Protein AF-A0A3B0WVP6-F1 (afdb_monomer_lite)

Organism: NCBI:txid652676

Foldseek 3Di:
DDDDDPVVVVVVVVVVVVVVVVVVVPFDKDKDKDFPLVQLVVQLVPADDQDDLPPCDPDPVSNVVNVVSVVSRVVSNVVSCVVRVDTDMDIDIDGRD

Sequence (97 aa):
MKNLPLISTITCILLTFIATNLAHAASPSSLKIKDTNTEYVKCMRASPVLDAINRCNTDMACQQATIQRYLEKESYELNCLKKFEGEKLVYTYTQKT

pLDDT: mean 76.21, std 17.95, range [43.44, 97.44]

Structure (mmCIF, N/CA/C/O backbone):
data_AF-A0A3B0WVP6-F1
#
_entry.id   AF-A0A3B0WVP6-F1
#
loop_
_atom_site.group_PDB
_atom_site.id
_atom_site.type_symbol
_atom_site.label_atom_id
_atom_site.label_alt_id
_atom_site.label_comp_id
_atom_site.label_asym_id
_atom_site.label_entity_id
_atom_site.label_seq_id
_atom_site.pdbx_PDB_ins_code
_atom_site.Cartn_x
_atom_site.Cartn_y
_atom_site.Cartn_z
_atom_site.occupancy
_atom_site.B_iso_or_equiv
_atom_site.auth_seq_id
_atom_site.auth_comp_id
_atom_site.auth_asym_id
_atom_site.auth_atom_id
_atom_site.pdbx_PDB_model_num
ATOM 1 N N . MET A 1 1 ? 11.292 -37.560 69.490 1.00 43.44 1 MET A N 1
ATOM 2 C CA . MET A 1 1 ? 11.672 -37.279 68.089 1.00 43.44 1 MET A CA 1
ATOM 3 C C . MET A 1 1 ? 10.755 -36.179 67.590 1.00 43.44 1 MET A C 1
ATOM 5 O O . MET A 1 1 ? 9.546 -36.292 67.736 1.00 43.44 1 MET A O 1
ATOM 9 N N . LYS A 1 2 ? 11.360 -35.055 67.210 1.00 46.94 2 LYS A N 1
ATOM 10 C CA . LYS A 1 2 ? 10.733 -33.756 66.949 1.00 46.94 2 LYS A CA 1
ATOM 11 C C . LYS A 1 2 ? 10.380 -33.613 65.462 1.00 46.94 2 LYS A C 1
ATOM 13 O O . LYS A 1 2 ? 11.128 -34.094 64.621 1.00 46.94 2 LYS A O 1
ATOM 18 N 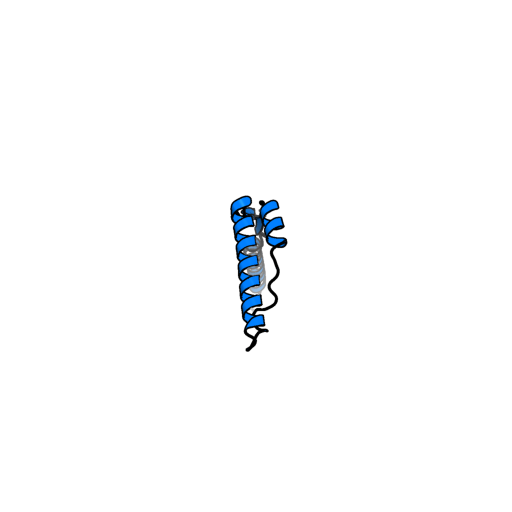N . ASN A 1 3 ? 9.331 -32.826 65.219 1.00 47.81 3 ASN A N 1
ATOM 19 C CA . ASN A 1 3 ? 9.046 -32.030 64.018 1.00 47.81 3 ASN A CA 1
ATOM 20 C C . ASN A 1 3 ? 8.579 -32.770 62.760 1.00 47.81 3 ASN A C 1
ATOM 22 O O . ASN A 1 3 ? 9.398 -33.086 61.912 1.00 47.81 3 ASN A O 1
ATOM 26 N N . LEU A 1 4 ? 7.262 -32.885 62.554 1.00 47.91 4 LEU A N 1
ATOM 27 C CA . LEU A 1 4 ? 6.702 -32.966 61.196 1.00 47.91 4 LEU A CA 1
ATOM 28 C C . LEU A 1 4 ? 5.214 -32.524 61.141 1.00 47.91 4 LEU A C 1
ATOM 30 O O . LEU A 1 4 ? 4.324 -33.354 60.996 1.00 47.91 4 LEU A O 1
ATOM 34 N N . PRO A 1 5 ? 4.911 -31.215 61.285 1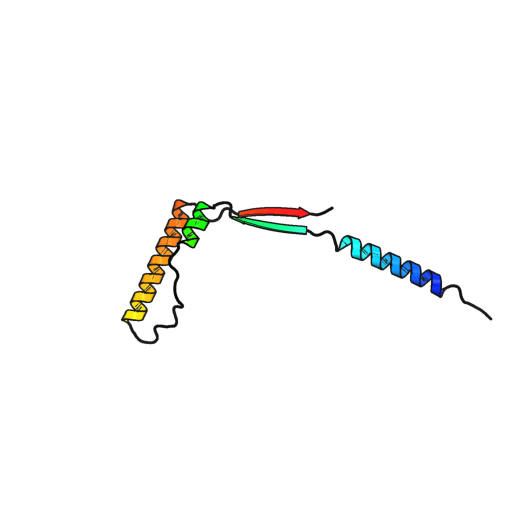.00 50.59 5 PRO A N 1
ATOM 35 C CA . PRO A 1 5 ? 3.735 -30.676 60.585 1.00 50.59 5 PRO A CA 1
ATOM 36 C C . PRO A 1 5 ? 4.004 -29.345 59.857 1.00 50.59 5 PRO A C 1
ATOM 38 O O . PRO A 1 5 ? 3.073 -28.698 59.393 1.00 50.59 5 PRO A O 1
ATOM 41 N N . LEU A 1 6 ? 5.266 -28.909 59.751 1.00 49.78 6 LEU A N 1
ATOM 42 C CA . LEU A 1 6 ? 5.605 -27.587 59.201 1.00 49.78 6 LEU A CA 1
ATOM 43 C C . LEU A 1 6 ? 5.683 -27.558 57.660 1.00 49.78 6 LEU A C 1
ATOM 45 O O . LEU A 1 6 ? 5.481 -26.519 57.047 1.00 49.78 6 LEU A O 1
ATOM 49 N N . ILE A 1 7 ? 5.962 -28.694 57.015 1.00 52.75 7 ILE A N 1
ATOM 50 C CA . ILE A 1 7 ? 6.189 -28.756 55.556 1.00 52.75 7 ILE A CA 1
ATOM 51 C C . ILE A 1 7 ? 4.860 -28.687 54.779 1.00 52.75 7 ILE A C 1
ATOM 53 O O . ILE A 1 7 ? 4.811 -28.151 53.672 1.00 52.75 7 ILE A O 1
ATOM 57 N N . SER A 1 8 ? 3.768 -29.175 55.378 1.00 49.50 8 SER A N 1
ATOM 58 C CA . SER A 1 8 ? 2.462 -29.275 54.714 1.00 49.50 8 SER A CA 1
ATOM 59 C C . SER A 1 8 ? 1.683 -27.954 54.678 1.00 49.50 8 SER A C 1
ATOM 61 O O . SER A 1 8 ? 0.841 -27.763 53.806 1.00 49.50 8 SER A O 1
ATOM 63 N N . THR A 1 9 ? 1.953 -27.026 55.600 1.00 50.94 9 THR A N 1
ATOM 64 C CA . THR A 1 9 ? 1.324 -25.695 55.619 1.00 50.94 9 THR A CA 1
ATOM 65 C C . THR A 1 9 ? 2.031 -24.705 54.692 1.00 50.94 9 THR A C 1
ATOM 67 O O . THR A 1 9 ? 1.367 -23.895 54.050 1.00 50.94 9 THR A O 1
ATOM 70 N N . ILE A 1 10 ? 3.357 -24.809 54.538 1.00 53.22 10 ILE A N 1
ATOM 71 C CA . ILE A 1 10 ? 4.142 -23.935 53.646 1.00 53.22 10 ILE A CA 1
ATOM 72 C C . ILE A 1 10 ? 3.800 -24.194 52.169 1.00 53.22 10 ILE A C 1
ATOM 74 O O . ILE A 1 10 ? 3.694 -23.253 51.384 1.00 53.22 10 ILE A O 1
ATOM 78 N N . THR A 1 11 ? 3.555 -25.452 51.792 1.00 53.41 11 THR A N 1
ATOM 79 C CA . THR A 1 11 ? 3.166 -25.832 50.420 1.00 53.41 11 THR A CA 1
ATOM 80 C C . TH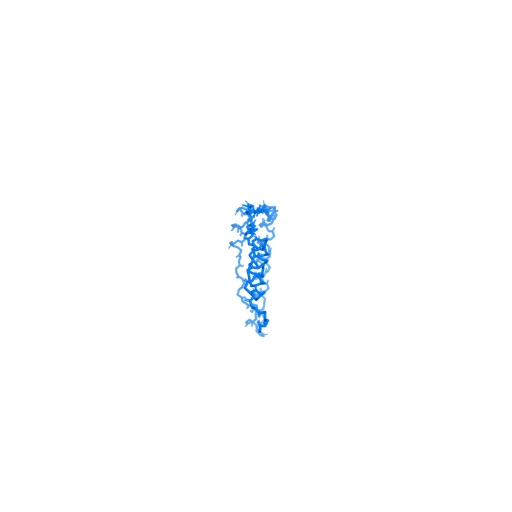R A 1 11 ? 1.789 -25.293 50.023 1.00 53.41 11 THR A C 1
ATOM 82 O O . THR A 1 11 ? 1.615 -24.856 48.886 1.00 53.41 11 THR A O 1
ATOM 85 N N . CYS A 1 12 ? 0.834 -25.230 50.957 1.00 51.81 12 CYS A N 1
ATOM 86 C CA . CYS A 1 12 ? -0.490 -24.648 50.706 1.00 51.81 12 CYS A CA 1
ATOM 87 C C . CYS A 1 12 ? -0.432 -23.129 50.467 1.00 51.81 12 CYS A C 1
ATOM 89 O O . CYS A 1 12 ? -1.070 -22.622 49.546 1.00 51.81 12 CYS A O 1
ATOM 91 N N . ILE A 1 13 ? 0.374 -22.401 51.249 1.00 54.44 13 ILE A N 1
ATOM 92 C CA . ILE A 1 13 ? 0.504 -20.938 51.127 1.00 54.44 13 ILE A CA 1
ATOM 93 C C . ILE A 1 13 ? 1.199 -20.562 49.807 1.00 54.44 13 ILE A C 1
ATOM 95 O O . ILE A 1 13 ? 0.778 -19.619 49.130 1.00 54.44 13 ILE A O 1
ATOM 99 N N . LEU A 1 14 ? 2.205 -21.340 49.387 1.00 52.81 14 LEU A N 1
ATOM 100 C CA . LEU A 1 14 ? 2.919 -21.116 48.126 1.00 52.81 14 LEU A CA 1
ATOM 101 C C . LEU A 1 14 ? 2.002 -21.286 46.898 1.00 52.81 14 LEU A C 1
ATOM 103 O O . LEU A 1 14 ? 2.063 -20.482 45.971 1.00 52.81 14 LEU A O 1
ATOM 107 N N . LEU A 1 15 ? 1.106 -22.281 46.912 1.00 52.62 15 LEU A N 1
ATOM 108 C CA . LEU A 1 15 ? 0.138 -22.509 45.829 1.00 52.62 15 LEU A CA 1
ATOM 109 C C . LEU A 1 15 ? -0.899 -21.380 45.726 1.00 52.62 15 LEU A C 1
ATOM 111 O O . LEU A 1 15 ? -1.240 -20.959 44.620 1.00 52.62 15 LEU A O 1
ATOM 115 N N . THR A 1 16 ? -1.353 -20.830 46.858 1.00 52.53 16 THR A N 1
ATOM 116 C CA . THR A 1 16 ? -2.290 -19.692 46.852 1.00 52.53 16 THR A CA 1
ATOM 117 C C . THR A 1 16 ? -1.658 -18.392 46.344 1.00 52.53 16 THR A C 1
ATOM 119 O O . THR A 1 16 ? -2.331 -17.620 45.665 1.00 52.53 16 THR A O 1
ATOM 122 N N . PHE A 1 17 ? -0.361 -18.173 46.590 1.00 49.91 17 PHE A N 1
ATOM 123 C CA . PHE A 1 17 ? 0.367 -16.998 46.089 1.00 49.91 17 PHE A CA 1
ATOM 124 C C . PHE A 1 17 ? 0.628 -17.044 44.575 1.00 49.91 17 PHE A C 1
ATOM 126 O O . PHE A 1 17 ? 0.689 -16.001 43.923 1.00 49.91 17 PHE A O 1
ATOM 133 N N . ILE A 1 18 ? 0.770 -18.236 43.991 1.00 53.81 18 ILE A N 1
ATOM 134 C CA . ILE A 1 18 ? 0.931 -18.388 42.537 1.00 53.81 18 ILE A CA 1
ATOM 135 C C . ILE A 1 18 ? -0.403 -18.103 41.824 1.00 53.81 18 ILE A C 1
ATOM 137 O O . ILE A 1 18 ? -0.423 -17.409 40.807 1.00 53.81 18 ILE A O 1
ATOM 141 N N . ALA A 1 19 ? -1.528 -18.555 42.387 1.00 53.19 19 ALA A N 1
ATOM 142 C CA . ALA A 1 19 ? -2.855 -18.355 41.801 1.00 53.19 19 ALA A CA 1
ATOM 143 C C . ALA A 1 19 ? -3.302 -16.877 41.765 1.00 53.19 19 ALA A C 1
ATOM 145 O O . ALA A 1 19 ? -3.931 -16.453 40.795 1.00 53.19 19 ALA A O 1
ATOM 146 N N . THR A 1 20 ? -2.951 -16.069 42.773 1.00 52.62 20 THR A N 1
ATOM 147 C CA . THR A 1 20 ? -3.327 -14.642 42.815 1.00 52.62 20 THR A CA 1
ATOM 148 C C . THR A 1 20 ? -2.534 -13.778 41.832 1.00 52.62 20 THR A C 1
ATOM 150 O O . THR A 1 20 ? -3.088 -12.828 41.278 1.00 52.62 20 THR A O 1
ATOM 153 N N . ASN A 1 21 ? -1.274 -14.131 41.547 1.00 49.72 21 ASN A N 1
ATOM 154 C CA . ASN A 1 21 ? -0.442 -13.415 40.573 1.00 49.72 21 ASN A CA 1
ATOM 155 C C . ASN A 1 21 ? -0.772 -13.783 39.112 1.00 49.72 21 ASN A C 1
ATOM 157 O O . ASN A 1 21 ? -0.683 -12.928 38.233 1.00 49.72 21 ASN A O 1
ATOM 161 N N . LEU A 1 22 ? -1.217 -15.017 38.841 1.00 51.22 22 LEU A N 1
ATOM 162 C CA . LEU A 1 22 ? -1.684 -15.432 37.507 1.00 51.22 22 LEU A CA 1
ATOM 163 C C . LEU A 1 22 ? -3.051 -14.837 37.133 1.00 51.22 22 LEU A C 1
ATOM 165 O O . LEU A 1 22 ? -3.303 -14.600 35.954 1.00 51.22 22 LEU A O 1
ATOM 169 N N . ALA A 1 23 ? -3.911 -14.541 38.113 1.00 50.75 23 ALA A N 1
ATOM 170 C CA . ALA A 1 23 ? -5.219 -13.935 37.861 1.00 50.75 23 ALA A CA 1
ATOM 171 C C . ALA A 1 23 ? -5.126 -12.485 37.339 1.00 50.75 23 ALA A C 1
ATOM 173 O O . ALA A 1 23 ? -5.936 -12.087 36.507 1.00 50.75 23 ALA A O 1
ATOM 174 N N . HIS A 1 24 ? -4.119 -11.709 37.762 1.00 50.06 24 HIS A N 1
ATOM 175 C CA . HIS A 1 24 ? -3.928 -10.317 37.318 1.00 50.06 24 HIS A CA 1
ATOM 176 C C . HIS A 1 24 ? -3.215 -10.176 35.961 1.00 50.06 24 HIS A C 1
ATOM 178 O O . HIS A 1 24 ? -3.324 -9.133 35.322 1.00 50.06 24 HIS A O 1
ATOM 184 N N . ALA A 1 25 ? -2.511 -11.210 35.491 1.00 53.03 25 ALA A N 1
ATOM 185 C CA . ALA A 1 25 ? -1.855 -11.209 34.178 1.00 53.03 25 ALA A CA 1
ATOM 186 C C . ALA A 1 25 ? -2.764 -11.722 33.042 1.00 53.03 25 ALA A C 1
ATOM 188 O O . ALA A 1 25 ? -2.367 -11.703 31.877 1.00 53.03 25 ALA A O 1
ATOM 189 N N . ALA A 1 26 ? -3.972 -12.192 33.370 1.00 53.78 26 ALA A N 1
ATOM 190 C CA . ALA A 1 26 ? -4.849 -12.902 32.445 1.00 53.78 26 ALA A CA 1
ATOM 191 C C . ALA A 1 26 ? -6.088 -12.112 32.005 1.00 53.78 26 ALA A C 1
ATOM 193 O O . ALA A 1 26 ? -6.957 -12.714 31.384 1.00 53.78 26 ALA A O 1
ATOM 194 N N . SER A 1 27 ? -6.192 -10.805 32.272 1.00 57.44 27 SER A N 1
ATOM 195 C CA . SER A 1 27 ? -7.244 -9.961 31.683 1.00 57.44 27 SER A CA 1
ATOM 196 C C . SER A 1 27 ? -6.917 -9.718 30.207 1.00 57.44 27 SER A C 1
ATOM 198 O O . SER A 1 27 ? -6.038 -8.902 29.910 1.00 57.44 27 SER A O 1
ATOM 200 N N . PRO A 1 28 ? -7.566 -10.400 29.241 1.00 62.69 28 PRO A N 1
ATOM 201 C CA . PRO A 1 28 ? -7.214 -10.232 27.843 1.00 62.69 28 PRO A CA 1
ATOM 202 C C . PRO A 1 28 ? -7.663 -8.837 27.419 1.00 62.69 28 PRO A C 1
ATOM 204 O O . PRO A 1 28 ? -8.863 -8.568 27.313 1.00 62.69 28 PRO A O 1
ATOM 207 N N . SER A 1 29 ? -6.706 -7.942 27.194 1.00 70.00 29 SER A N 1
ATOM 208 C CA . SER A 1 29 ? -6.974 -6.696 26.491 1.00 70.00 29 SER A CA 1
ATOM 209 C C . SER A 1 29 ? -6.831 -6.935 24.992 1.00 70.00 29 SER A C 1
ATOM 211 O O . SER A 1 29 ? -5.943 -7.662 24.547 1.00 70.00 29 SER A O 1
ATOM 213 N N . SER A 1 30 ? -7.736 -6.370 24.195 1.00 78.81 30 SER A N 1
ATOM 214 C CA . SER A 1 30 ? -7.630 -6.422 22.735 1.00 78.81 30 SER A CA 1
ATOM 215 C C . SER A 1 30 ? -7.637 -5.018 22.159 1.00 78.81 30 SER A C 1
ATOM 217 O O . SER A 1 30 ? -8.541 -4.238 22.467 1.00 78.81 30 SER A O 1
ATOM 219 N N . LEU A 1 31 ? -6.665 -4.733 21.291 1.00 79.94 31 LEU A N 1
ATOM 220 C CA . LEU A 1 31 ? -6.633 -3.545 20.448 1.00 79.94 31 LEU A CA 1
ATOM 221 C C . LEU A 1 31 ? -7.082 -3.934 19.037 1.00 79.94 31 LEU A C 1
ATOM 223 O O . LEU A 1 31 ? -6.491 -4.817 18.416 1.00 79.94 31 LEU A O 1
ATOM 227 N N . LYS A 1 32 ? -8.122 -3.274 18.527 1.00 83.19 32 LYS A N 1
ATOM 228 C CA . LYS A 1 32 ? -8.532 -3.375 17.121 1.00 83.19 32 LYS A CA 1
ATOM 229 C C . LYS A 1 32 ? -8.322 -2.026 16.447 1.00 83.19 32 LYS A C 1
ATOM 231 O O . LYS A 1 32 ? -8.781 -1.011 16.965 1.00 83.19 32 LYS A O 1
ATOM 236 N N . ILE A 1 33 ? -7.650 -2.041 15.300 1.00 84.00 33 ILE A N 1
ATOM 237 C CA . ILE A 1 33 ? -7.440 -0.875 14.439 1.00 84.00 33 ILE A CA 1
ATOM 238 C C . ILE A 1 33 ? -8.198 -1.141 13.144 1.00 84.00 33 ILE A C 1
ATOM 240 O O . ILE A 1 33 ? -8.019 -2.193 12.526 1.00 84.00 33 ILE A O 1
ATOM 244 N N . LYS A 1 34 ? -9.068 -0.215 12.748 1.00 84.25 34 LYS A N 1
ATOM 245 C CA . LYS A 1 34 ? -9.808 -0.298 11.488 1.00 84.25 34 LYS A CA 1
ATOM 246 C C . LYS A 1 34 ? -9.731 1.039 10.771 1.00 84.25 34 LYS A C 1
ATOM 248 O O . LYS A 1 34 ? -10.094 2.056 11.354 1.00 84.25 34 LYS A O 1
ATOM 253 N N . ASP A 1 35 ? -9.334 1.017 9.503 1.00 83.62 35 ASP A N 1
ATOM 254 C CA . ASP A 1 35 ? -9.565 2.154 8.621 1.00 83.62 35 ASP A CA 1
ATOM 255 C C . ASP A 1 35 ? -11.048 2.188 8.229 1.00 83.62 35 ASP A C 1
ATOM 257 O O . ASP A 1 35 ? -11.610 1.231 7.682 1.00 83.62 35 ASP A O 1
ATOM 261 N N . THR A 1 36 ? -11.708 3.275 8.597 1.00 87.69 36 THR A N 1
ATOM 262 C CA . THR A 1 36 ? -13.118 3.536 8.310 1.00 87.69 36 THR A CA 1
ATOM 263 C C . THR A 1 36 ? -13.316 4.204 6.959 1.00 87.69 36 THR A C 1
ATOM 265 O O . THR A 1 36 ? -14.436 4.199 6.441 1.00 87.69 36 THR A O 1
ATOM 268 N N . ASN A 1 37 ? -12.245 4.701 6.339 1.00 92.94 37 ASN A N 1
ATOM 269 C CA . ASN A 1 37 ? -12.289 5.282 5.012 1.00 92.94 37 ASN A CA 1
ATOM 270 C C . ASN A 1 37 ? -12.254 4.202 3.927 1.00 92.94 37 ASN A C 1
ATOM 272 O O . ASN A 1 37 ? -11.271 3.998 3.218 1.00 92.94 37 ASN A O 1
ATOM 276 N N . THR A 1 38 ? -13.361 3.472 3.811 1.00 93.31 38 THR A N 1
ATOM 277 C CA . THR A 1 38 ? -13.467 2.340 2.880 1.00 93.31 38 THR A CA 1
ATOM 278 C C . THR A 1 38 ? -13.243 2.733 1.418 1.00 93.31 38 THR A C 1
ATOM 280 O O . THR A 1 38 ? -12.673 1.940 0.670 1.00 93.31 38 THR A O 1
ATOM 283 N N . GLU A 1 39 ? -13.616 3.953 1.023 1.00 95.69 39 GLU A N 1
ATOM 284 C CA . GLU A 1 39 ? -13.387 4.475 -0.328 1.00 95.69 39 GLU A CA 1
ATOM 285 C C . GLU A 1 39 ? -11.900 4.743 -0.586 1.00 95.69 39 GLU A C 1
ATOM 287 O O . GLU A 1 39 ? -11.381 4.329 -1.625 1.00 95.69 39 GLU A O 1
ATOM 292 N N . TYR A 1 40 ? -11.183 5.332 0.380 1.00 95.25 40 TYR A N 1
ATOM 293 C CA . TYR A 1 40 ? -9.727 5.474 0.301 1.00 95.25 40 TYR A CA 1
ATOM 294 C C . TYR A 1 40 ? -9.034 4.108 0.207 1.00 95.25 40 TYR A C 1
ATOM 296 O O . TYR A 1 40 ? -8.260 3.876 -0.721 1.00 95.25 40 TYR A O 1
ATOM 304 N N . VAL A 1 41 ? -9.373 3.163 1.093 1.00 93.94 41 VAL A N 1
ATOM 305 C CA . VAL A 1 41 ? -8.799 1.804 1.084 1.00 93.94 41 VAL A CA 1
ATOM 306 C C . VAL A 1 41 ? -9.067 1.098 -0.245 1.00 93.94 41 VAL A C 1
ATOM 308 O O . VAL A 1 41 ? -8.183 0.436 -0.792 1.00 93.94 41 VAL A O 1
ATOM 311 N N . LYS A 1 42 ? -10.281 1.229 -0.789 1.00 95.25 42 LYS A N 1
ATOM 312 C CA . LYS A 1 42 ? -10.644 0.653 -2.088 1.00 95.25 42 LYS A CA 1
ATOM 313 C C . LYS A 1 42 ? -9.856 1.300 -3.226 1.00 95.25 42 LYS A C 1
ATOM 315 O O . LYS A 1 42 ? -9.385 0.575 -4.099 1.00 95.25 42 LYS A O 1
ATOM 320 N N . CYS A 1 43 ? -9.683 2.622 -3.195 1.00 96.25 43 CYS A N 1
ATOM 321 C CA . CYS A 1 43 ? -8.873 3.349 -4.168 1.00 96.25 43 CYS A CA 1
ATOM 322 C C . CYS A 1 43 ? -7.424 2.860 -4.140 1.00 96.25 43 CYS A C 1
ATOM 324 O O . CYS A 1 43 ? -6.931 2.399 -5.166 1.00 96.25 43 CYS A O 1
ATOM 326 N N . MET A 1 44 ? -6.791 2.849 -2.962 1.00 95.12 44 MET A N 1
ATOM 327 C CA . MET A 1 44 ? -5.404 2.408 -2.775 1.00 95.12 44 MET A CA 1
ATOM 328 C C . MET A 1 44 ? -5.183 0.948 -3.187 1.00 95.12 44 MET A C 1
ATOM 330 O O . MET A 1 44 ? -4.169 0.629 -3.795 1.00 95.12 44 MET A O 1
ATOM 334 N N . ARG A 1 45 ? -6.143 0.047 -2.935 1.00 94.19 45 ARG A N 1
ATOM 335 C CA . ARG A 1 45 ? -6.056 -1.358 -3.387 1.00 94.19 45 ARG A CA 1
ATOM 336 C C . ARG A 1 45 ? -6.081 -1.528 -4.904 1.00 94.19 45 ARG A C 1
ATOM 338 O O . ARG A 1 45 ? -5.632 -2.560 -5.389 1.00 94.19 45 ARG A O 1
ATOM 345 N N . ALA A 1 46 ? -6.625 -0.558 -5.631 1.00 94.56 46 ALA A N 1
ATOM 346 C CA . ALA A 1 46 ? -6.611 -0.534 -7.089 1.00 94.56 46 ALA A CA 1
ATOM 347 C C . ALA A 1 46 ? -5.366 0.175 -7.665 1.00 94.56 46 ALA A C 1
ATOM 349 O O . ALA A 1 46 ? -5.264 0.308 -8.883 1.00 94.56 46 ALA A O 1
ATOM 350 N N . SER A 1 47 ? -4.430 0.615 -6.810 1.00 92.50 47 SER A N 1
ATOM 351 C CA . SER A 1 47 ? -3.154 1.208 -7.223 1.00 92.50 47 SER A CA 1
ATOM 352 C C . SER A 1 47 ? -2.349 0.246 -8.108 1.00 92.50 47 SER A C 1
ATOM 354 O O . SER A 1 47 ? -2.330 -0.960 -7.831 1.00 92.50 47 SER A O 1
ATOM 356 N N . PRO A 1 48 ? -1.677 0.745 -9.165 1.00 89.56 48 PRO A N 1
ATOM 357 C CA . PRO A 1 48 ? -0.795 -0.067 -9.992 1.00 89.56 48 PRO A CA 1
ATOM 358 C C . PRO A 1 48 ? 0.239 -0.829 -9.154 1.00 89.56 48 PRO A C 1
ATOM 360 O O . PRO A 1 48 ? 0.925 -0.269 -8.296 1.00 89.56 48 PRO A O 1
ATOM 363 N N . VAL A 1 49 ? 0.381 -2.127 -9.420 1.00 86.12 49 VAL A N 1
ATOM 364 C CA . VAL A 1 49 ? 1.382 -2.961 -8.748 1.00 86.12 49 VAL A CA 1
ATOM 365 C C . VAL A 1 49 ? 2.720 -2.793 -9.458 1.00 86.12 49 VAL A C 1
ATOM 367 O O . VAL A 1 49 ? 2.827 -2.993 -10.667 1.00 86.12 49 VAL A O 1
ATOM 370 N N . LEU A 1 50 ? 3.755 -2.442 -8.696 1.00 82.31 50 LEU A N 1
ATOM 371 C CA . LEU A 1 50 ? 5.128 -2.460 -9.182 1.00 82.31 50 LEU A CA 1
ATOM 372 C C . LEU A 1 50 ? 5.709 -3.854 -8.967 1.00 82.31 50 LEU A C 1
ATOM 374 O O . LEU A 1 50 ? 5.964 -4.253 -7.830 1.00 82.31 50 LEU A O 1
ATOM 378 N N . ASP A 1 51 ? 5.953 -4.577 -10.057 1.00 68.88 51 ASP A N 1
ATOM 379 C CA . ASP A 1 51 ? 6.869 -5.713 -10.013 1.00 68.88 51 ASP A CA 1
ATOM 380 C C . ASP A 1 51 ? 8.266 -5.213 -9.623 1.00 68.88 51 ASP A C 1
ATOM 382 O O . ASP A 1 51 ? 8.665 -4.106 -9.988 1.00 68.88 51 ASP A O 1
ATOM 386 N N . ALA A 1 52 ? 8.996 -6.013 -8.841 1.00 61.81 52 ALA A N 1
ATOM 387 C CA . ALA A 1 52 ? 10.252 -5.606 -8.216 1.00 61.81 52 ALA A CA 1
ATOM 388 C C . ALA A 1 52 ? 11.194 -4.869 -9.192 1.00 61.81 52 ALA A C 1
ATOM 390 O O . ALA A 1 52 ? 11.599 -5.417 -10.219 1.00 61.81 52 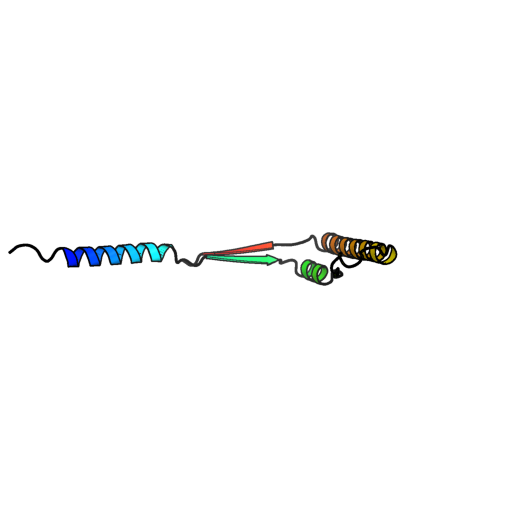ALA A O 1
ATOM 391 N N . ILE A 1 53 ? 11.587 -3.653 -8.796 1.00 58.25 53 ILE A N 1
ATOM 392 C CA . ILE A 1 53 ? 12.430 -2.687 -9.531 1.00 58.25 53 ILE A CA 1
ATOM 393 C C . ILE A 1 53 ? 13.778 -3.298 -9.986 1.00 58.25 53 ILE A C 1
ATOM 395 O O . ILE A 1 53 ? 14.404 -2.826 -10.931 1.00 58.25 53 ILE A O 1
ATOM 399 N N . ASN A 1 54 ? 14.200 -4.414 -9.385 1.00 58.28 54 ASN A N 1
ATOM 400 C CA . ASN A 1 54 ? 15.516 -5.032 -9.570 1.00 58.28 54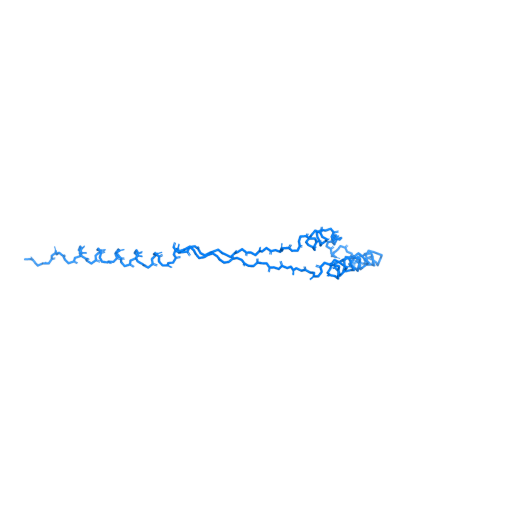 ASN A CA 1
ATOM 401 C C . ASN A 1 54 ? 15.678 -5.946 -10.801 1.00 58.28 54 ASN A C 1
ATOM 403 O O . ASN A 1 54 ? 16.617 -6.738 -10.834 1.00 58.28 54 ASN A O 1
ATOM 407 N N . ARG A 1 55 ? 14.800 -5.894 -11.813 1.00 66.06 55 ARG A N 1
ATOM 408 C CA . ARG A 1 55 ? 14.964 -6.738 -13.023 1.00 66.06 55 ARG A CA 1
ATOM 409 C C . ARG A 1 55 ? 15.651 -6.047 -14.203 1.00 66.06 55 ARG A C 1
ATOM 411 O O . ARG A 1 55 ? 16.041 -6.727 -15.148 1.00 66.06 55 ARG A O 1
ATOM 418 N N . CYS A 1 56 ? 15.837 -4.730 -14.155 1.00 72.31 56 CYS A N 1
ATOM 419 C CA . CYS A 1 56 ? 16.424 -3.960 -15.251 1.00 72.31 56 CYS A CA 1
ATOM 420 C C . CYS A 1 56 ? 17.901 -3.636 -14.962 1.00 72.31 56 CYS A C 1
ATOM 422 O O . CYS A 1 56 ? 18.213 -2.553 -14.476 1.00 72.31 56 CYS A O 1
ATOM 424 N N . ASN A 1 57 ? 18.819 -4.570 -15.238 1.00 71.56 57 ASN A N 1
ATOM 425 C CA . ASN A 1 57 ? 20.247 -4.367 -14.942 1.00 71.56 57 ASN A CA 1
ATOM 426 C C . ASN A 1 57 ? 20.875 -3.234 -15.783 1.00 71.56 57 ASN A C 1
ATOM 428 O O . ASN A 1 57 ? 21.385 -2.270 -15.224 1.00 71.56 57 ASN A O 1
ATOM 432 N N . THR A 1 58 ? 20.836 -3.328 -17.118 1.00 76.06 58 THR A N 1
ATOM 433 C CA . THR A 1 58 ? 21.523 -2.382 -18.032 1.00 76.06 58 THR A CA 1
ATOM 434 C C . THR A 1 58 ? 20.669 -1.904 -19.209 1.00 76.06 58 THR A C 1
ATOM 436 O O . THR A 1 58 ? 21.130 -1.106 -20.021 1.00 76.06 58 THR A O 1
ATOM 439 N N . ASP A 1 59 ? 19.425 -2.374 -19.320 1.00 86.38 59 ASP A N 1
ATOM 440 C CA . ASP A 1 59 ? 18.506 -1.947 -20.373 1.00 86.38 59 ASP A CA 1
ATOM 441 C C . ASP A 1 59 ? 17.866 -0.599 -20.005 1.00 86.38 59 ASP A C 1
ATOM 443 O O . ASP A 1 59 ? 16.994 -0.519 -19.136 1.00 86.38 59 ASP A O 1
ATOM 447 N N . MET A 1 60 ? 18.305 0.457 -20.693 1.00 85.88 60 MET A N 1
ATOM 448 C CA . MET A 1 60 ? 17.798 1.825 -20.545 1.00 85.88 60 MET A CA 1
ATOM 449 C C . MET A 1 60 ? 16.283 1.923 -20.770 1.00 85.88 60 MET A C 1
ATOM 451 O O . MET A 1 60 ? 15.609 2.667 -20.057 1.00 85.88 60 MET A O 1
ATOM 455 N N . ALA A 1 61 ? 15.723 1.165 -21.718 1.00 88.12 61 ALA A N 1
ATOM 456 C CA . ALA A 1 61 ? 14.286 1.182 -21.982 1.00 88.12 61 ALA A CA 1
ATOM 457 C C . ALA A 1 61 ? 13.511 0.528 -20.828 1.00 88.12 61 ALA A C 1
ATOM 459 O O . ALA A 1 61 ? 12.488 1.050 -20.383 1.00 88.12 61 ALA A O 1
ATOM 460 N N . CYS A 1 62 ? 14.041 -0.570 -20.283 1.00 86.06 62 CYS A N 1
ATOM 461 C CA . CYS A 1 62 ? 13.499 -1.230 -19.092 1.00 86.06 62 CYS A CA 1
ATOM 462 C C . CYS A 1 62 ? 13.535 -0.300 -17.866 1.00 86.06 62 CYS A C 1
ATOM 464 O O . CYS A 1 62 ? 12.546 -0.185 -17.134 1.00 86.06 62 CYS A O 1
ATOM 466 N N . GLN A 1 63 ? 14.646 0.415 -17.660 1.00 84.31 63 GLN A N 1
ATOM 467 C CA . GLN A 1 63 ? 14.784 1.394 -16.576 1.00 84.31 63 GLN A CA 1
ATOM 468 C C . GLN A 1 63 ? 13.787 2.548 -16.726 1.00 84.31 63 GLN A C 1
ATOM 470 O O . GLN A 1 63 ? 13.080 2.875 -15.771 1.00 84.31 63 GLN A O 1
ATOM 475 N N . GLN A 1 64 ? 13.661 3.117 -17.927 1.00 87.88 64 GLN A N 1
ATOM 476 C CA . GLN A 1 64 ? 12.713 4.197 -18.197 1.00 87.88 64 GLN A CA 1
ATOM 477 C C . GLN A 1 64 ? 11.261 3.750 -17.981 1.00 87.88 64 GLN A C 1
ATOM 479 O O . GLN A 1 64 ? 10.495 4.456 -17.326 1.00 87.88 64 GLN A O 1
ATOM 484 N N . ALA A 1 65 ? 10.893 2.556 -18.453 1.00 87.38 65 ALA A N 1
ATOM 485 C CA . ALA A 1 65 ? 9.566 1.991 -18.220 1.00 87.38 65 ALA A CA 1
ATOM 486 C C . ALA A 1 65 ? 9.290 1.750 -16.725 1.00 87.38 65 ALA A C 1
ATOM 488 O O . ALA A 1 65 ? 8.170 1.958 -16.260 1.00 87.38 65 ALA A O 1
ATOM 489 N N . THR A 1 66 ? 10.304 1.350 -15.954 1.00 86.94 66 THR A N 1
ATOM 490 C CA . THR A 1 66 ? 10.183 1.158 -14.499 1.00 86.94 66 THR A CA 1
ATOM 491 C C . THR A 1 66 ? 9.935 2.483 -13.780 1.00 86.94 66 THR A C 1
ATOM 493 O O . THR A 1 66 ? 9.026 2.566 -12.956 1.00 86.94 66 THR A O 1
ATOM 496 N N . ILE A 1 67 ? 10.686 3.533 -14.130 1.00 87.31 67 ILE A N 1
ATOM 497 C CA . ILE A 1 67 ? 10.478 4.885 -13.589 1.00 87.31 67 ILE A CA 1
ATOM 498 C C . ILE A 1 67 ? 9.084 5.395 -13.959 1.00 87.31 67 ILE A C 1
ATOM 500 O O . ILE A 1 67 ? 8.379 5.920 -13.102 1.00 87.31 67 ILE A O 1
ATOM 504 N N . GLN A 1 68 ? 8.656 5.207 -15.208 1.00 89.75 68 GLN A N 1
ATOM 505 C CA . GLN A 1 68 ? 7.325 5.624 -15.642 1.00 89.75 68 GLN A CA 1
ATOM 506 C C . GLN A 1 68 ? 6.227 4.942 -14.815 1.00 89.75 68 GLN A C 1
ATOM 508 O O . GLN A 1 68 ? 5.372 5.630 -14.264 1.00 89.75 68 GLN A O 1
ATOM 513 N N . ARG A 1 69 ? 6.283 3.614 -14.653 1.00 90.19 69 ARG A N 1
ATOM 514 C CA . ARG A 1 69 ? 5.314 2.869 -13.829 1.00 90.19 69 ARG A CA 1
ATOM 515 C C . ARG A 1 69 ? 5.327 3.321 -12.372 1.00 90.19 69 ARG A C 1
ATOM 517 O O . ARG A 1 69 ? 4.275 3.372 -11.740 1.00 90.19 69 ARG A O 1
ATOM 524 N N . TYR A 1 70 ? 6.504 3.650 -11.836 1.00 90.75 70 TYR A N 1
ATOM 525 C CA . TYR A 1 70 ? 6.625 4.195 -10.485 1.00 90.75 70 TYR A CA 1
ATOM 526 C C . TYR A 1 70 ? 5.876 5.524 -10.364 1.00 90.75 70 TYR A C 1
ATOM 528 O O . TYR A 1 70 ? 5.046 5.684 -9.475 1.00 90.75 70 TYR A O 1
ATOM 536 N N . LEU A 1 71 ? 6.106 6.451 -11.295 1.00 92.75 71 LEU A N 1
ATOM 537 C CA . LEU A 1 71 ? 5.435 7.752 -11.296 1.00 92.75 71 LEU A CA 1
ATOM 538 C C . LEU A 1 71 ? 3.921 7.635 -11.517 1.00 92.75 71 LEU A C 1
ATOM 540 O O . LEU A 1 71 ? 3.157 8.374 -10.899 1.00 92.75 71 LEU A O 1
ATOM 544 N N . GLU A 1 72 ? 3.476 6.703 -12.360 1.00 93.50 72 GLU A N 1
ATOM 545 C CA . GLU A 1 72 ? 2.052 6.405 -12.554 1.00 93.50 72 GLU A CA 1
ATOM 546 C C . GLU A 1 72 ? 1.399 5.923 -11.253 1.00 93.50 72 GLU A C 1
ATOM 548 O O . GLU A 1 72 ? 0.325 6.406 -10.886 1.00 93.50 72 GLU A O 1
ATOM 553 N N . LYS A 1 73 ? 2.071 5.024 -10.524 1.00 94.62 73 LYS A N 1
ATOM 554 C CA . LYS A 1 73 ? 1.619 4.553 -9.213 1.00 94.62 73 LYS A CA 1
ATOM 555 C C . LYS A 1 73 ? 1.534 5.697 -8.199 1.00 94.62 73 LYS A C 1
ATOM 557 O O . LYS A 1 73 ? 0.475 5.906 -7.615 1.00 94.62 73 LYS A O 1
ATOM 562 N N . GLU A 1 74 ? 2.608 6.465 -8.026 1.00 95.00 74 GLU A N 1
ATOM 563 C CA . GLU A 1 74 ? 2.644 7.595 -7.085 1.00 95.00 74 GLU A CA 1
ATOM 564 C C . GLU A 1 74 ? 1.559 8.631 -7.402 1.00 95.00 74 GLU A C 1
ATOM 566 O O . GLU A 1 74 ? 0.847 9.101 -6.515 1.00 95.00 74 GLU A O 1
ATOM 571 N N . SER A 1 75 ? 1.377 8.960 -8.684 1.00 96.44 75 SER A N 1
ATOM 572 C CA . SER A 1 75 ? 0.322 9.877 -9.121 1.00 96.44 75 SER A CA 1
ATOM 573 C C . SER A 1 75 ? -1.068 9.353 -8.763 1.00 96.44 75 SER A C 1
ATOM 575 O O . SER A 1 75 ? -1.918 10.109 -8.283 1.00 96.44 75 SER A O 1
ATOM 577 N N . TYR A 1 76 ? -1.304 8.057 -8.969 1.00 97.25 76 TYR A N 1
ATOM 578 C CA . TYR A 1 76 ? -2.563 7.419 -8.618 1.00 97.25 76 TYR A CA 1
ATOM 579 C C . TYR A 1 76 ? -2.821 7.467 -7.101 1.00 97.25 76 TYR A C 1
ATOM 581 O O . TYR A 1 76 ? -3.900 7.885 -6.675 1.00 97.25 76 TYR A O 1
ATOM 589 N N . GLU A 1 77 ? -1.831 7.117 -6.280 1.00 95.62 77 GLU A N 1
ATOM 590 C CA . GLU A 1 77 ? -1.952 7.116 -4.815 1.00 95.62 77 GLU A CA 1
ATOM 591 C C . GLU A 1 77 ? -2.157 8.527 -4.249 1.00 95.62 77 GLU A C 1
ATOM 593 O O . GLU A 1 77 ? -3.041 8.742 -3.413 1.00 95.62 77 GLU A O 1
ATOM 598 N N . LEU A 1 78 ? -1.444 9.526 -4.780 1.00 96.69 78 LEU A N 1
ATOM 599 C CA . LEU A 1 78 ? -1.665 10.934 -4.438 1.00 96.69 78 LEU A CA 1
ATOM 600 C C . LEU A 1 78 ? -3.076 11.407 -4.810 1.00 96.69 78 LEU A C 1
ATOM 602 O O . LEU A 1 78 ? -3.692 12.172 -4.062 1.00 96.69 78 LEU A O 1
ATOM 606 N N . ASN A 1 79 ? -3.624 10.944 -5.934 1.00 97.44 79 ASN A N 1
ATOM 607 C CA . ASN A 1 79 ? -5.002 11.251 -6.313 1.00 97.44 79 ASN A CA 1
ATOM 608 C C . ASN A 1 79 ? -6.019 10.584 -5.376 1.00 97.44 79 ASN A C 1
ATOM 610 O O . ASN A 1 79 ? -7.001 11.232 -5.001 1.00 97.44 79 ASN A O 1
ATOM 614 N N . CYS A 1 80 ? -5.784 9.337 -4.951 1.00 97.00 80 CYS A N 1
ATOM 615 C CA . CYS A 1 80 ? -6.596 8.686 -3.919 1.00 97.00 80 CYS A CA 1
ATOM 616 C C . CYS A 1 80 ? -6.582 9.495 -2.615 1.00 97.00 80 CYS A C 1
ATOM 618 O O . CYS A 1 80 ? -7.645 9.773 -2.056 1.00 97.00 80 CYS A O 1
ATOM 620 N N . LEU A 1 81 ? -5.398 9.927 -2.167 1.00 96.00 81 LEU A N 1
ATOM 621 C CA . LEU A 1 81 ? -5.228 10.747 -0.968 1.00 96.00 81 LEU A CA 1
ATOM 622 C C . LEU A 1 81 ? -5.986 12.075 -1.080 1.00 96.00 81 LEU A C 1
ATOM 624 O O . LEU A 1 81 ? -6.761 12.423 -0.193 1.00 96.00 81 LEU A O 1
ATOM 628 N N . LYS A 1 82 ? -5.813 12.798 -2.191 1.00 96.44 82 LYS A N 1
ATOM 629 C CA . LYS A 1 82 ? -6.455 14.101 -2.411 1.00 96.44 82 LYS A CA 1
ATOM 630 C C . LYS A 1 82 ? -7.978 14.001 -2.484 1.00 96.44 82 LYS A C 1
ATOM 632 O O . LYS A 1 82 ? -8.668 14.906 -2.026 1.00 96.44 82 LYS A O 1
ATOM 637 N N . LYS A 1 83 ? -8.502 12.933 -3.089 1.00 96.56 83 LYS A N 1
ATOM 638 C CA . LYS A 1 83 ? -9.945 12.753 -3.291 1.00 96.56 83 LYS A CA 1
ATOM 639 C C . LYS A 1 83 ? -10.659 12.241 -2.044 1.00 96.56 83 LYS A C 1
ATOM 641 O O . LYS A 1 83 ? -11.796 12.637 -1.807 1.00 96.56 83 LYS A O 1
ATOM 646 N N . PHE A 1 84 ? -10.022 11.345 -1.293 1.00 96.56 84 PHE A N 1
ATOM 647 C CA . PHE A 1 84 ? -10.658 10.650 -0.175 1.00 96.56 84 PHE A CA 1
ATOM 648 C C . PHE A 1 84 ? -10.112 11.055 1.195 1.00 96.56 84 PHE A C 1
ATOM 650 O O . PHE A 1 84 ? -10.590 10.523 2.184 1.00 96.56 84 PHE A O 1
ATOM 657 N N . GLU A 1 85 ? -9.176 12.003 1.283 1.00 91.88 85 GLU A N 1
ATOM 658 C CA . GLU A 1 85 ? -8.619 12.542 2.540 1.00 91.88 85 GLU A CA 1
ATOM 659 C C . GLU A 1 85 ? -7.751 11.556 3.349 1.00 91.88 85 GLU A C 1
ATOM 661 O O . GLU A 1 85 ? -7.405 11.838 4.493 1.00 91.88 85 GLU A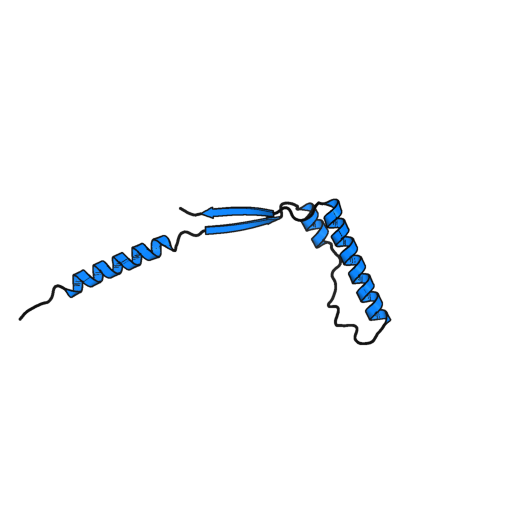 O 1
ATOM 666 N N . GLY A 1 86 ? -7.367 10.416 2.766 1.00 91.69 86 GLY A N 1
ATOM 667 C CA . GLY A 1 86 ? -6.454 9.453 3.393 1.00 91.69 86 GLY A CA 1
ATOM 668 C C . GLY A 1 86 ? -7.102 8.500 4.399 1.00 91.69 86 GLY A C 1
ATOM 669 O O . GLY A 1 86 ? -8.318 8.320 4.428 1.00 91.69 86 GLY A O 1
ATOM 670 N N . GLU A 1 87 ? -6.276 7.854 5.217 1.00 90.62 87 GLU A N 1
ATOM 671 C CA . GLU A 1 87 ? -6.724 6.876 6.215 1.00 90.62 87 GLU A CA 1
ATOM 672 C C . GLU A 1 87 ? -7.533 7.543 7.335 1.00 90.62 87 GLU A C 1
ATOM 674 O O . GLU A 1 87 ? -7.147 8.587 7.867 1.00 90.62 87 GLU A O 1
ATOM 679 N N . LYS A 1 88 ? -8.638 6.917 7.754 1.00 89.56 88 LYS A N 1
ATOM 680 C CA . LYS A 1 88 ? -9.417 7.342 8.930 1.00 89.56 88 LYS A CA 1
ATOM 681 C C . LYS A 1 88 ? -9.482 6.202 9.931 1.00 89.56 88 LYS A C 1
ATOM 683 O O . LYS A 1 88 ? -10.378 5.358 9.887 1.00 89.56 88 LYS A O 1
ATOM 688 N N . LEU A 1 89 ? -8.518 6.178 10.844 1.00 88.88 89 LEU A N 1
ATOM 689 C CA . LEU A 1 89 ? -8.339 5.084 11.792 1.00 88.88 89 LEU A CA 1
ATOM 690 C C . LEU A 1 89 ? -9.263 5.228 13.005 1.00 88.88 89 LEU A C 1
ATOM 692 O O . LEU A 1 89 ? -9.283 6.260 13.674 1.00 88.88 89 LEU A O 1
ATOM 696 N N . VAL A 1 90 ? -9.992 4.159 13.322 1.00 86.12 90 VAL A N 1
ATOM 697 C CA . VAL A 1 90 ? -10.706 4.007 14.593 1.00 86.12 90 VAL A CA 1
ATOM 698 C C . VAL A 1 90 ? -10.022 2.929 15.421 1.00 86.12 90 VAL A C 1
ATOM 700 O O . VAL A 1 90 ? -9.803 1.805 14.957 1.00 86.12 90 VAL A O 1
ATOM 703 N N . TYR A 1 91 ? -9.717 3.289 16.665 1.00 85.19 91 TYR A N 1
ATOM 704 C CA . TYR A 1 91 ? -9.127 2.411 17.665 1.00 85.19 91 TYR A CA 1
ATOM 705 C C . TYR A 1 91 ? -10.216 1.953 18.625 1.00 85.19 91 TYR A C 1
ATOM 707 O O . TYR A 1 91 ? -10.964 2.762 19.174 1.00 85.19 91 TYR A O 1
ATOM 715 N N . THR A 1 92 ? -10.308 0.650 18.849 1.00 83.06 92 THR A N 1
ATOM 716 C CA . THR A 1 92 ? -11.163 0.095 19.899 1.00 83.06 92 THR A CA 1
ATOM 717 C C . THR A 1 92 ? -10.290 -0.669 20.876 1.00 83.06 92 THR A C 1
ATOM 719 O O . THR A 1 92 ? -9.639 -1.645 20.496 1.00 83.06 92 THR A O 1
ATOM 722 N N . TYR A 1 93 ? -10.283 -0.211 22.127 1.00 81.94 93 TYR A N 1
ATOM 723 C CA . TYR A 1 93 ? -9.657 -0.899 23.247 1.00 81.94 93 TYR A CA 1
ATOM 724 C C . TYR A 1 93 ? -10.743 -1.582 24.072 1.00 81.94 93 TYR A C 1
ATOM 726 O O . TYR A 1 93 ? -11.702 -0.943 24.504 1.00 81.94 93 TYR A O 1
ATOM 734 N N . THR A 1 94 ? -10.612 -2.887 24.275 1.00 79.81 94 THR A N 1
ATOM 735 C CA . THR A 1 94 ? -11.498 -3.640 25.166 1.00 79.81 94 THR A CA 1
ATOM 736 C C . THR A 1 94 ? -10.661 -4.239 26.276 1.00 79.81 94 THR A C 1
ATOM 738 O O . THR A 1 94 ? -9.784 -5.059 26.006 1.00 79.81 94 THR A O 1
ATOM 741 N N . GLN A 1 95 ? -10.952 -3.837 27.511 1.00 76.50 95 GLN A N 1
ATOM 742 C CA . GLN A 1 95 ? -10.429 -4.455 28.720 1.00 76.50 95 GLN A CA 1
ATOM 743 C C . GLN A 1 95 ? -11.479 -5.442 29.223 1.00 76.50 95 GLN A C 1
ATOM 745 O O . GLN A 1 95 ? -12.584 -5.041 29.582 1.00 76.50 95 GLN A O 1
ATOM 750 N N . LYS A 1 96 ? -11.174 -6.739 29.188 1.00 62.25 96 LYS A N 1
ATOM 751 C CA . LYS A 1 96 ? -12.020 -7.744 29.837 1.00 62.25 96 LYS A CA 1
ATOM 752 C C . LYS A 1 96 ? -11.774 -7.673 31.346 1.00 62.25 96 LYS A C 1
ATOM 754 O O . LYS A 1 96 ? -10.709 -8.089 31.802 1.00 62.25 96 LYS A O 1
ATOM 759 N N . THR A 1 97 ? -12.730 -7.083 32.059 1.00 61.84 97 THR A N 1
ATOM 760 C CA . THR A 1 97 ? -12.865 -7.147 33.523 1.00 61.84 97 THR A CA 1
ATOM 761 C C . THR A 1 97 ? -13.270 -8.538 33.967 1.00 61.84 97 THR A C 1
ATOM 763 O O . THR A 1 97 ? -14.180 -9.093 33.306 1.00 61.84 97 THR A O 1
#

Secondary structure (DSSP, 8-state):
----SSHHHHHHHHHHHHHHHHHHT---EEEEEEE--HHHHHHHHTSPP---GGG-SS-HHHHHHHHHHHHHHHHHHHHHHHHH-S--EEEEEEE--

Radius of gyration: 30.07 Å; chains: 1; bounding box: 35×51×90 Å